Protein AF-A0A8X7BB83-F1 (afdb_monomer)

Mean predicted aligned error: 16.06 Å

Secondary structure (DSSP, 8-state):
------------HHHHHH-TT-GGGGGSS---EEEEEPS------------PPPHHHHHHHHHHHHH---HHHHHHHHTS-HHHHHHIIIIIS-EEEEEPPP-S----HHHHHHHHHHHHHHHHHHHHHTHHHHHH----------------S-S---

Sequence (158 aa):
MYEGESNERDPTPAQEWFGPSSAMLACSTETSLTYESNAKVRSKTRPRSSRNPSPDTIVQVDELIRQERRTIELAERMNISHDSVHSIIQDHLGYRLLCAEWILKLLNGHQKTESFGAALNHLIPYHNEGDDFLLEIVTGDESWCHHYEPETRRQNLQ

Nearest PDB structures (foldseek):
  1mdm-assembly1_A  TM=4.004E-01  e=3.042E-01  Homo sapiens
  2r0q-assembly1_F  TM=6.396E-01  e=3.926E+00  Staphylococcus aureus
  5ydw-assembly1_A-2  TM=4.221E-01  e=4.185E+00  Salmonella enterica subsp. enterica serovar Typhimurium

Foldseek 3Di:
DDDDDDPPPDDDVVPVPADPPDPCVVVPPPQAKFWDQDPDDDDDDDDDPDDDDDPVVLVVLVVVCVVPRGLVVVCVVSVHDSVVSVCSVCVVRNIDIDGDDDDPDDDDPVRVVVVVVVVCVLVVCCVVPPCVSVVPDDDDDDDDDDDDDDDDPPPPDD

InterPro domains:
  IPR052709 Transposase-Methyltransferase Hybrid [PTHR46060] (46-157)

pLDDT: mean 73.25, std 22.14, range [30.08, 97.69]

Solvent-accessible surface area (backbone atoms only — not comparable to full-atom values): 10639 Å² total; per-residue (Å²): 132,89,84,78,84,80,80,78,71,75,78,58,72,68,63,77,76,55,55,97,84,40,83,62,72,81,62,73,83,69,85,51,47,34,66,50,85,53,80,92,73,84,72,89,75,79,88,71,95,61,82,79,77,54,70,68,55,53,54,51,49,56,55,45,47,74,76,45,50,44,58,68,64,49,15,66,75,68,73,48,57,56,67,58,51,50,46,44,40,41,76,72,67,46,35,44,86,36,77,61,77,88,71,95,68,90,72,52,75,66,56,48,50,52,52,49,52,56,49,48,69,52,50,54,53,35,74,75,53,40,69,64,52,58,74,72,63,84,86,87,84,87,80,90,76,85,84,84,78,79,83,76,94,76,83,88,84,128

Organism: Trichonephila clavipes (NCBI:txid2585209)

Radius of gyration: 24.92 Å; Cα contacts (8 Å, |Δi|>4): 82; chains: 1; bounding box: 48×67×71 Å

Structure (mmCIF, N/CA/C/O backbone):
data_AF-A0A8X7BB83-F1
#
_entry.id   AF-A0A8X7BB83-F1
#
loop_
_atom_site.group_PDB
_atom_site.id
_atom_site.type_symbol
_atom_site.label_atom_id
_atom_site.label_alt_id
_atom_site.label_comp_id
_atom_site.label_asym_id
_atom_site.label_entity_id
_atom_site.label_seq_id
_atom_site.pdbx_PDB_ins_code
_atom_site.Cartn_x
_atom_site.Cartn_y
_atom_site.Cartn_z
_atom_site.occupancy
_atom_site.B_iso_or_equiv
_atom_site.auth_seq_id
_atom_site.auth_comp_id
_atom_site.auth_asym_id
_atom_site.auth_atom_id
_atom_site.pdbx_PDB_model_num
ATOM 1 N N . MET A 1 1 ? -15.099 -24.065 42.533 1.00 32.06 1 MET A N 1
ATOM 2 C CA . MET A 1 1 ? -14.224 -25.050 41.875 1.00 32.06 1 MET A CA 1
ATOM 3 C C . MET A 1 1 ? -14.528 -24.947 40.398 1.00 32.06 1 MET A C 1
ATOM 5 O O . MET A 1 1 ? -15.605 -25.351 39.983 1.00 32.06 1 MET A O 1
ATOM 9 N N . TYR A 1 2 ? -13.670 -24.225 39.681 1.00 31.42 2 TYR A N 1
ATOM 10 C CA . TYR A 1 2 ? -13.627 -24.238 38.220 1.00 31.42 2 TYR A CA 1
ATOM 11 C C . TYR A 1 2 ? -13.358 -25.671 37.759 1.00 31.42 2 TYR A C 1
ATOM 13 O O . TYR A 1 2 ? -12.626 -26.356 38.462 1.00 31.42 2 TYR A O 1
ATOM 21 N N . GLU A 1 3 ? -13.929 -26.084 36.628 1.00 30.08 3 GLU A N 1
ATOM 22 C CA . GLU A 1 3 ? -13.173 -26.456 35.423 1.00 30.08 3 GLU A CA 1
ATOM 23 C C . GLU A 1 3 ? -14.100 -26.225 34.223 1.00 30.08 3 GLU A C 1
ATOM 25 O O . GLU A 1 3 ? -15.142 -26.862 34.083 1.00 30.08 3 GLU A O 1
ATOM 30 N N . GLY A 1 4 ? -13.778 -25.192 33.444 1.00 32.66 4 GLY A N 1
ATOM 31 C CA . GLY A 1 4 ? -14.401 -24.904 32.161 1.00 32.66 4 GLY A CA 1
ATOM 32 C C . GLY A 1 4 ? -13.512 -25.497 31.083 1.00 32.66 4 GLY A C 1
ATOM 33 O O . GLY A 1 4 ? -12.314 -25.223 31.060 1.00 32.66 4 GLY A O 1
ATOM 34 N N . GLU A 1 5 ? -14.119 -26.324 30.245 1.00 33.91 5 GLU A N 1
ATOM 35 C CA . GLU A 1 5 ? -13.508 -27.023 29.124 1.00 33.91 5 GLU A CA 1
ATOM 36 C C . GLU A 1 5 ? -12.694 -26.050 28.262 1.00 33.91 5 GLU A C 1
ATOM 38 O O . GLU A 1 5 ? -13.195 -25.053 27.732 1.00 33.91 5 GLU A O 1
ATOM 43 N N . SER A 1 6 ? -11.400 -26.337 28.153 1.00 33.19 6 SER A N 1
ATOM 44 C CA . SER A 1 6 ? -10.503 -25.714 27.196 1.00 33.19 6 SER A CA 1
ATOM 45 C C . SER A 1 6 ? -10.995 -26.049 25.794 1.00 33.19 6 SER A C 1
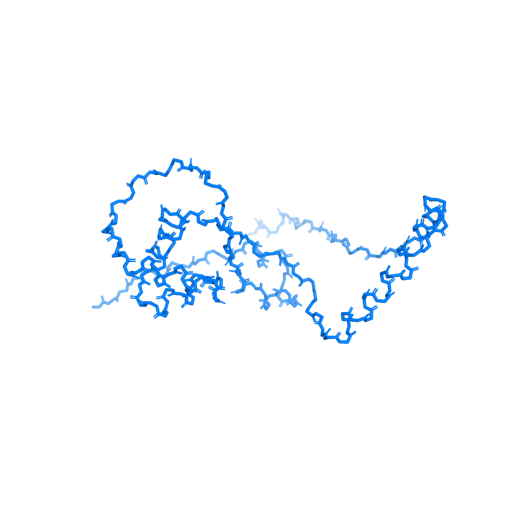ATOM 47 O O . SER A 1 6 ? -10.830 -27.171 25.323 1.00 33.19 6 SER A O 1
ATOM 49 N N . ASN A 1 7 ? -11.608 -25.068 25.135 1.00 35.16 7 ASN A N 1
ATOM 50 C CA . ASN A 1 7 ? -11.875 -25.110 23.705 1.00 35.16 7 ASN A CA 1
ATOM 51 C C . ASN A 1 7 ? -10.521 -25.084 22.978 1.00 35.16 7 ASN A C 1
ATOM 53 O O . ASN A 1 7 ? -9.948 -24.016 22.730 1.00 35.16 7 ASN A O 1
ATOM 57 N N . GLU A 1 8 ? -9.975 -26.274 22.743 1.00 35.16 8 GLU A N 1
ATOM 58 C CA . GLU A 1 8 ? -8.804 -26.523 21.916 1.00 35.16 8 GLU A CA 1
ATOM 59 C C . GLU A 1 8 ? -9.162 -26.055 20.503 1.00 35.16 8 GLU A C 1
ATOM 61 O O . GLU A 1 8 ? -9.940 -26.674 19.784 1.00 35.16 8 GLU A O 1
ATOM 66 N N . ARG A 1 9 ? -8.716 -24.840 20.167 1.00 46.38 9 ARG A N 1
ATOM 67 C CA . ARG A 1 9 ? -8.912 -24.260 18.843 1.00 46.38 9 ARG A CA 1
ATOM 68 C C . ARG A 1 9 ? -8.146 -25.129 17.857 1.00 46.38 9 ARG A C 1
ATOM 70 O O . ARG A 1 9 ? -6.918 -25.155 17.929 1.00 46.38 9 ARG A O 1
ATOM 77 N N . ASP A 1 10 ? -8.875 -25.781 16.955 1.00 41.59 10 ASP A N 1
ATOM 78 C CA . ASP A 1 10 ? -8.304 -26.429 15.778 1.00 41.59 10 ASP A CA 1
ATOM 79 C C . ASP A 1 10 ? -7.271 -25.486 15.132 1.00 41.59 10 ASP A C 1
ATOM 81 O O . ASP A 1 10 ? -7.559 -24.290 14.954 1.00 41.59 10 ASP A O 1
ATOM 85 N N . PRO A 1 11 ? -6.058 -25.974 14.818 1.00 41.00 11 PRO A N 1
ATOM 86 C CA . PRO A 1 11 ? -5.041 -25.154 14.184 1.00 41.00 11 PRO A CA 1
ATOM 87 C C . PRO A 1 11 ? -5.586 -24.596 12.868 1.00 41.00 11 PRO A C 1
ATOM 89 O O . PRO A 1 11 ? -6.245 -25.287 12.089 1.00 41.00 11 PRO A O 1
ATOM 92 N N . THR A 1 12 ? -5.345 -23.307 12.625 1.00 49.81 12 THR A N 1
ATOM 93 C CA . THR A 1 12 ? -5.764 -22.671 11.377 1.00 49.81 12 THR A CA 1
ATOM 94 C C . THR A 1 12 ? -5.091 -23.380 10.197 1.00 49.81 12 THR A C 1
ATOM 96 O O . THR A 1 12 ? -3.912 -23.728 10.298 1.00 49.81 12 THR A O 1
ATOM 99 N N . PRO A 1 13 ? -5.775 -23.536 9.044 1.00 45.56 13 PRO A N 1
ATOM 100 C CA . PRO A 1 13 ? -5.231 -24.238 7.878 1.00 45.56 13 PRO A CA 1
ATOM 101 C C . PRO A 1 13 ? -3.851 -23.729 7.443 1.00 45.56 13 PRO A C 1
ATOM 103 O O . PRO A 1 13 ? -3.063 -24.468 6.885 1.00 45.56 13 PRO A O 1
ATOM 106 N N . ALA A 1 14 ? -3.490 -22.483 7.752 1.00 40.69 14 ALA A N 1
ATOM 107 C CA . ALA A 1 14 ? -2.160 -21.952 7.470 1.00 40.69 14 ALA A CA 1
ATOM 108 C C . ALA A 1 14 ? -1.011 -22.762 8.115 1.00 40.69 14 ALA A C 1
ATOM 110 O O . ALA A 1 14 ? 0.064 -22.857 7.531 1.00 40.69 14 ALA A O 1
ATOM 111 N N . GLN A 1 15 ? -1.207 -23.379 9.284 1.00 43.59 15 GLN A N 1
ATOM 112 C CA . GLN A 1 15 ? -0.144 -24.158 9.935 1.00 43.59 15 GLN A CA 1
ATOM 113 C C . GLN A 1 15 ? 0.145 -25.484 9.217 1.00 43.59 15 GLN A C 1
ATOM 115 O O . GLN A 1 15 ? 1.298 -25.911 9.180 1.00 43.59 15 GLN A O 1
ATOM 120 N N . GLU A 1 16 ? -0.868 -26.097 8.598 1.00 46.41 16 GLU A N 1
ATOM 121 C CA . GLU A 1 16 ? -0.715 -27.333 7.818 1.00 46.41 16 GLU A CA 1
ATOM 122 C C . GLU A 1 16 ? 0.019 -27.111 6.489 1.00 46.41 16 GLU A C 1
ATOM 124 O O . GLU A 1 16 ? 0.743 -27.991 6.034 1.00 46.41 16 GLU A O 1
ATOM 129 N N . TRP A 1 17 ? -0.132 -25.940 5.865 1.00 47.97 17 TRP A N 1
ATOM 130 C CA . TRP A 1 17 ? 0.351 -25.718 4.496 1.00 47.97 17 TRP A CA 1
ATOM 131 C C . TRP A 1 17 ? 1.797 -25.211 4.424 1.00 47.97 17 TRP A C 1
ATOM 133 O O . TRP A 1 17 ? 2.425 -25.331 3.375 1.00 47.97 17 TRP A O 1
ATOM 143 N N . PHE A 1 18 ? 2.339 -24.643 5.509 1.00 48.88 18 PHE A N 1
ATOM 144 C CA . PHE A 1 18 ? 3.615 -23.910 5.456 1.00 48.88 18 PHE A CA 1
ATOM 145 C C . PHE A 1 18 ? 4.758 -24.501 6.298 1.00 48.88 18 PHE A C 1
ATOM 147 O O . PHE A 1 18 ? 5.906 -24.091 6.113 1.00 48.88 18 PHE A O 1
ATOM 154 N N . GLY A 1 19 ? 4.486 -25.483 7.166 1.00 43.03 19 GLY A N 1
ATOM 155 C CA . GLY A 1 19 ? 5.496 -26.161 7.988 1.00 43.03 19 GLY A CA 1
ATOM 156 C C . GLY A 1 19 ? 6.173 -25.267 9.053 1.00 43.03 19 GLY A C 1
ATOM 157 O O . GLY A 1 19 ? 6.119 -24.038 8.993 1.00 43.03 19 GLY A O 1
ATOM 158 N N . PRO A 1 20 ? 6.849 -25.859 10.058 1.00 45.53 20 PRO A N 1
ATOM 159 C CA . PRO A 1 20 ? 7.350 -25.134 11.235 1.00 45.53 20 PRO A CA 1
ATOM 160 C C . PRO A 1 20 ? 8.582 -24.239 10.990 1.00 45.53 20 PRO A C 1
ATOM 162 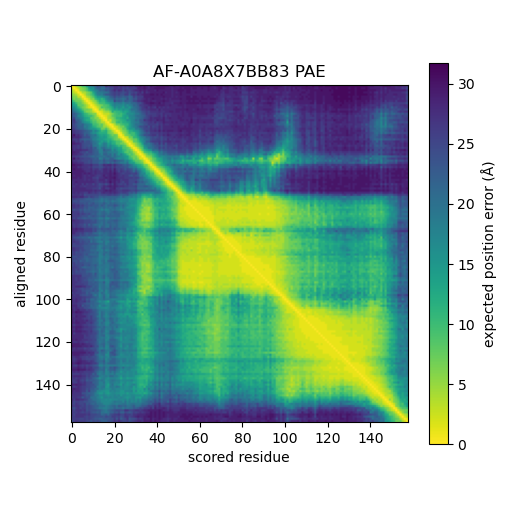O O . PRO A 1 20 ? 8.992 -23.518 11.894 1.00 45.53 20 PRO A O 1
ATOM 165 N N . SER A 1 21 ? 9.182 -24.266 9.794 1.00 45.47 21 SER A N 1
ATOM 166 C CA . SER A 1 21 ? 10.447 -23.572 9.484 1.00 45.47 21 SER A CA 1
ATOM 167 C C . SER A 1 21 ? 10.313 -22.441 8.453 1.00 45.47 21 SER A C 1
ATOM 169 O O . SER A 1 21 ? 11.321 -21.954 7.937 1.00 45.47 21 SER A O 1
ATOM 171 N N . SER A 1 22 ? 9.092 -22.014 8.125 1.00 42.94 22 SER A N 1
ATOM 172 C CA . SER A 1 22 ? 8.887 -20.861 7.248 1.00 42.94 22 SER A CA 1
ATOM 173 C C . SER A 1 22 ? 8.933 -19.565 8.059 1.00 42.94 22 SER A C 1
ATOM 175 O O . SER A 1 22 ? 8.199 -19.411 9.036 1.00 42.94 22 SER A O 1
ATOM 177 N N . ALA A 1 23 ? 9.736 -18.589 7.622 1.00 43.75 23 ALA A N 1
ATOM 178 C CA . ALA A 1 23 ? 9.74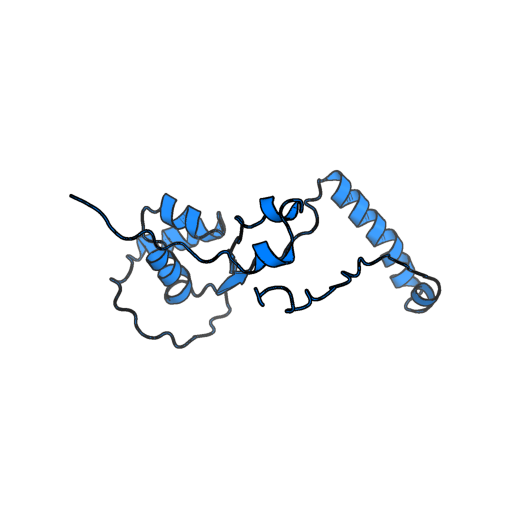5 -17.225 8.167 1.00 43.75 23 ALA A CA 1
ATOM 179 C C . ALA A 1 23 ? 8.352 -16.543 8.136 1.00 43.75 23 ALA A C 1
ATOM 181 O O . ALA A 1 23 ? 8.159 -15.506 8.766 1.00 43.75 23 ALA A O 1
ATOM 182 N N . MET A 1 24 ? 7.366 -17.146 7.457 1.00 41.94 24 MET A N 1
ATOM 183 C CA . MET A 1 24 ? 5.964 -16.725 7.447 1.00 41.94 24 MET A CA 1
ATOM 184 C C . MET A 1 24 ? 5.209 -16.963 8.766 1.00 41.94 24 MET A C 1
ATOM 186 O O . MET A 1 24 ? 4.211 -16.285 9.003 1.00 41.94 24 MET A O 1
ATOM 190 N N . LEU A 1 25 ? 5.676 -17.845 9.663 1.00 38.97 25 LEU A N 1
ATOM 191 C CA . LEU A 1 25 ? 5.028 -18.046 10.974 1.00 38.97 25 LEU A CA 1
ATOM 192 C C . LEU A 1 25 ? 5.148 -16.826 11.901 1.00 38.97 25 LEU A C 1
ATOM 194 O O . LEU A 1 25 ? 4.305 -16.637 12.772 1.00 38.97 25 LEU A O 1
ATOM 198 N N . ALA A 1 26 ? 6.140 -15.954 11.694 1.00 32.66 26 ALA A N 1
ATOM 199 C CA . ALA A 1 26 ? 6.253 -14.705 12.449 1.00 32.66 26 ALA A CA 1
ATOM 200 C C . ALA A 1 26 ? 5.215 -13.645 12.023 1.00 32.66 26 ALA A C 1
ATOM 202 O O . ALA A 1 26 ? 5.087 -12.616 12.679 1.00 32.66 26 ALA A O 1
ATOM 203 N N . CYS A 1 27 ? 4.472 -13.885 10.937 1.00 38.88 27 CYS A N 1
ATOM 204 C CA . CYS A 1 27 ? 3.585 -12.907 10.311 1.00 38.88 27 CYS A CA 1
ATOM 205 C C . CYS A 1 27 ? 2.112 -13.356 10.298 1.00 38.88 27 CYS A C 1
ATOM 207 O O . CYS A 1 27 ? 1.330 -12.920 9.462 1.00 38.88 27 CYS A O 1
ATOM 209 N N . SER A 1 28 ? 1.694 -14.240 11.208 1.00 37.22 28 SER A N 1
ATOM 210 C CA . SER A 1 28 ? 0.276 -14.613 11.351 1.00 37.22 28 SER A CA 1
ATOM 211 C C . SER A 1 28 ? -0.493 -13.741 12.352 1.00 37.22 28 SER A C 1
ATOM 213 O O . SER A 1 28 ? -1.708 -13.878 12.466 1.00 37.22 28 SER A O 1
ATOM 215 N N . THR A 1 29 ? 0.180 -12.856 13.096 1.00 34.59 29 THR A N 1
ATOM 216 C CA . THR A 1 29 ? -0.443 -12.037 14.155 1.00 34.59 29 THR A CA 1
ATOM 217 C C . THR A 1 29 ? -0.766 -10.600 13.747 1.00 34.59 29 THR A C 1
ATOM 219 O O . THR A 1 29 ? -1.391 -9.890 14.527 1.00 34.59 29 THR A O 1
ATOM 222 N N . GLU A 1 30 ? -0.402 -10.159 12.541 1.00 35.47 30 GLU A N 1
ATOM 223 C CA . GLU A 1 30 ? -0.690 -8.799 12.063 1.00 35.47 30 GLU A CA 1
ATOM 224 C C . GLU A 1 30 ? -1.661 -8.797 10.876 1.00 35.47 30 GLU A C 1
ATOM 226 O O . GLU A 1 30 ? -1.389 -8.254 9.808 1.00 35.47 30 GLU A O 1
ATOM 231 N N . THR A 1 31 ? -2.862 -9.348 11.061 1.00 40.47 31 THR A N 1
ATOM 232 C CA . THR A 1 31 ? -4.012 -8.939 10.238 1.00 40.47 31 THR A CA 1
ATOM 233 C C . THR A 1 31 ? -4.380 -7.499 10.592 1.00 40.47 31 THR A C 1
ATOM 235 O O . THR A 1 31 ? -5.253 -7.238 11.418 1.00 40.47 31 THR A O 1
ATOM 238 N N . SER A 1 32 ? -3.676 -6.541 9.992 1.00 47.56 32 SER A N 1
ATOM 239 C CA . SER A 1 32 ? -3.998 -5.124 10.111 1.00 47.56 32 SER A CA 1
ATOM 240 C C . SER A 1 32 ? -5.184 -4.837 9.191 1.00 47.56 32 SER A C 1
ATOM 242 O O . SER A 1 32 ? -5.058 -4.827 7.971 1.00 47.56 32 SER A O 1
ATOM 244 N N . LEU A 1 33 ? -6.369 -4.647 9.761 1.00 51.53 33 LEU A N 1
ATOM 245 C CA . LEU A 1 33 ? -7.515 -4.148 9.011 1.00 51.53 33 LEU A CA 1
ATOM 246 C C . LEU A 1 33 ? -7.457 -2.618 9.037 1.00 51.53 33 LEU A C 1
ATOM 248 O O . LEU A 1 33 ? -7.253 -2.029 10.096 1.00 51.53 33 LEU A O 1
ATOM 252 N N . THR A 1 34 ? -7.591 -1.978 7.881 1.00 55.19 34 THR A N 1
ATOM 253 C CA . THR A 1 34 ? -7.571 -0.513 7.739 1.00 55.19 34 THR A CA 1
ATOM 254 C C . THR A 1 34 ? -8.940 -0.007 7.296 1.00 55.19 34 THR A C 1
ATOM 256 O O . THR A 1 34 ? -9.756 -0.787 6.816 1.00 55.19 34 THR A O 1
ATOM 259 N N . TYR A 1 35 ? -9.231 1.281 7.475 1.00 60.44 35 TYR A N 1
ATOM 260 C CA . TYR A 1 35 ? -10.517 1.870 7.092 1.00 60.44 35 TYR A CA 1
ATOM 261 C C . TYR A 1 35 ? -10.332 3.024 6.105 1.00 60.44 35 TYR A C 1
ATOM 263 O O . TYR A 1 35 ? -9.400 3.815 6.236 1.00 60.44 35 TYR A O 1
ATOM 271 N N . GLU A 1 36 ? -11.238 3.133 5.132 1.00 66.56 36 GLU A N 1
ATOM 272 C CA . GLU A 1 36 ? -11.292 4.248 4.177 1.00 66.56 36 GLU A CA 1
ATOM 273 C C . GLU A 1 36 ? -12.707 4.835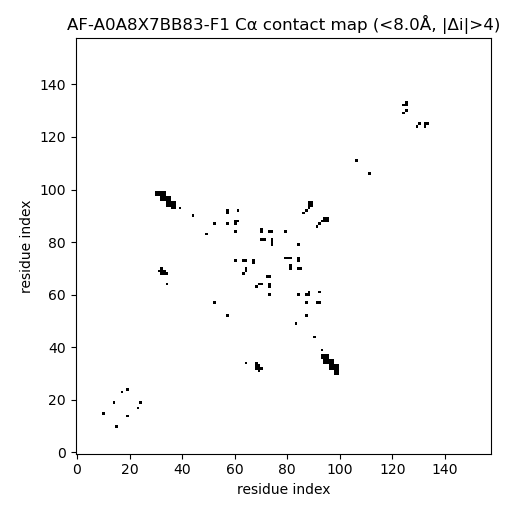 4.100 1.00 66.56 36 GLU A C 1
ATOM 275 O O . GLU A 1 36 ? -13.707 4.120 4.262 1.00 66.56 36 GLU A O 1
ATOM 280 N N . SER A 1 37 ? -12.793 6.158 3.921 1.00 60.09 37 SER A N 1
ATOM 281 C CA . SER A 1 37 ? -14.062 6.876 3.828 1.00 60.09 37 SER A CA 1
ATOM 282 C C . SER A 1 37 ? -14.792 6.490 2.542 1.00 60.09 37 SER A C 1
ATOM 284 O O . SER A 1 37 ? -14.280 6.715 1.447 1.00 60.09 37 SER A O 1
ATOM 286 N N . ASN A 1 38 ? -16.008 5.958 2.651 1.00 58.28 38 ASN A N 1
ATOM 287 C CA . ASN A 1 38 ? -16.845 5.712 1.479 1.00 58.28 38 ASN A CA 1
ATOM 288 C C . ASN A 1 38 ? -17.567 6.982 1.012 1.00 58.28 38 ASN A C 1
ATOM 290 O O . ASN A 1 38 ? -18.103 7.747 1.817 1.00 58.28 38 ASN A O 1
ATOM 294 N N . ALA A 1 39 ? -17.751 7.108 -0.306 1.00 52.75 39 ALA A N 1
ATOM 295 C CA . ALA A 1 39 ? -18.936 7.778 -0.832 1.00 52.75 39 ALA A CA 1
ATOM 296 C C . ALA A 1 39 ? -20.160 6.984 -0.352 1.00 52.75 39 ALA A C 1
ATOM 298 O O . ALA A 1 39 ? -20.206 5.775 -0.531 1.00 52.75 39 ALA A O 1
ATOM 299 N N . LYS A 1 40 ? -21.108 7.652 0.307 1.00 47.06 40 LYS A N 1
ATOM 300 C CA . LYS A 1 40 ? -22.232 7.104 1.091 1.00 47.06 40 LYS A CA 1
ATOM 301 C C . LYS A 1 40 ? -23.007 5.956 0.404 1.00 47.06 40 LYS A C 1
ATOM 303 O O . LYS A 1 40 ? -24.111 6.158 -0.093 1.00 47.06 40 LYS A O 1
ATOM 308 N N . VAL A 1 41 ? -22.473 4.733 0.410 1.00 47.09 41 VAL A N 1
ATOM 309 C CA . VAL A 1 41 ? -23.185 3.521 -0.015 1.00 47.09 41 VAL A CA 1
ATOM 310 C C . VAL A 1 41 ? -23.855 2.943 1.219 1.00 47.09 41 VAL A C 1
ATOM 312 O O . VAL A 1 41 ? -23.220 2.384 2.107 1.00 47.09 41 VAL A O 1
ATOM 315 N N . ARG A 1 42 ? -25.171 3.122 1.286 1.00 42.66 42 ARG A N 1
ATOM 316 C CA . ARG A 1 42 ? -26.010 2.626 2.374 1.00 42.66 42 ARG A CA 1
ATOM 317 C C . ARG A 1 42 ? -26.147 1.106 2.251 1.00 42.66 42 ARG A C 1
ATOM 319 O O . ARG A 1 42 ? -27.033 0.624 1.546 1.00 42.66 42 ARG A O 1
ATOM 326 N N . SER A 1 43 ? -25.286 0.346 2.922 1.00 47.25 43 SER A N 1
ATOM 327 C CA . SER A 1 43 ? -25.534 -1.079 3.143 1.00 47.25 43 SER A CA 1
ATOM 328 C C . SER A 1 43 ? -26.692 -1.225 4.141 1.00 47.25 43 SER A C 1
ATOM 330 O O . SER A 1 43 ? -26.801 -0.496 5.125 1.00 47.25 43 SER A O 1
ATOM 332 N N . LYS A 1 44 ? -27.644 -2.113 3.842 1.00 46.78 44 LYS A N 1
ATOM 333 C CA . LYS A 1 44 ? -28.770 -2.409 4.740 1.00 46.78 44 LYS A CA 1
ATOM 334 C C . LYS A 1 44 ? -28.270 -3.332 5.858 1.00 46.78 44 LYS A C 1
ATOM 336 O O . LYS A 1 44 ? -28.321 -4.548 5.694 1.00 46.78 44 LYS A O 1
ATOM 341 N N . THR A 1 45 ? -27.787 -2.786 6.971 1.00 48.47 45 THR A N 1
ATOM 342 C CA . THR A 1 45 ? -27.464 -3.577 8.169 1.00 48.47 45 THR A CA 1
ATOM 343 C C . THR A 1 45 ? -28.711 -3.863 9.015 1.00 48.47 45 THR A C 1
ATOM 345 O O . THR A 1 45 ? -29.639 -3.060 9.123 1.00 48.47 45 THR A O 1
ATOM 348 N N . ARG A 1 46 ? -28.753 -5.077 9.581 1.00 48.16 46 ARG A N 1
ATOM 349 C CA . ARG A 1 46 ? -29.780 -5.566 10.515 1.00 48.16 46 ARG A CA 1
ATOM 350 C C . ARG A 1 46 ? -29.609 -4.833 11.855 1.00 48.16 46 ARG A C 1
ATOM 352 O O . ARG A 1 46 ? -28.477 -4.774 12.330 1.00 48.16 46 ARG A O 1
ATOM 359 N N . PRO A 1 47 ? -30.677 -4.319 12.494 1.00 45.50 47 PRO A N 1
ATOM 360 C CA . PRO A 1 47 ? -30.530 -3.506 13.694 1.00 45.50 47 PRO A CA 1
ATOM 361 C C . PRO A 1 47 ? -30.052 -4.387 14.850 1.00 45.50 47 PRO A C 1
ATOM 363 O O . PRO A 1 47 ? -30.801 -5.215 15.371 1.00 45.50 47 PRO A O 1
ATOM 366 N N . ARG A 1 48 ? -28.781 -4.240 15.230 1.00 54.38 48 ARG A N 1
ATOM 367 C CA . ARG A 1 48 ? -28.265 -4.769 16.490 1.00 54.38 48 ARG A CA 1
ATOM 368 C C . ARG A 1 48 ? -28.599 -3.752 17.571 1.00 54.38 48 ARG A C 1
ATOM 370 O O . ARG A 1 48 ? -28.228 -2.589 17.481 1.00 54.38 48 ARG A O 1
ATOM 377 N N . SER A 1 49 ? -29.353 -4.196 18.571 1.00 52.03 49 SER A N 1
ATOM 378 C CA . SER A 1 49 ? -29.701 -3.404 19.748 1.00 52.03 49 SER A CA 1
ATOM 379 C C . SER A 1 49 ? -28.456 -3.193 20.614 1.00 52.03 49 SER A C 1
ATOM 381 O O . SER A 1 49 ? -28.284 -3.867 21.627 1.00 52.03 49 SER A O 1
ATOM 383 N N . SER A 1 50 ? -27.577 -2.274 20.224 1.00 55.62 50 SER A N 1
ATOM 384 C CA . SER A 1 50 ? -26.587 -1.685 21.123 1.00 55.62 50 SER A CA 1
ATOM 385 C C . SER A 1 50 ? -27.008 -0.260 21.444 1.00 55.62 50 SER A C 1
ATOM 387 O O . SER A 1 50 ? -27.486 0.473 20.583 1.00 55.62 50 SER A O 1
ATOM 389 N N . ARG A 1 51 ? -26.851 0.128 22.710 1.00 66.94 51 ARG A N 1
ATOM 390 C CA . ARG A 1 51 ? -26.990 1.506 23.189 1.00 66.94 51 ARG A CA 1
ATOM 391 C C . ARG A 1 51 ? -26.316 2.459 22.188 1.00 66.94 51 ARG A C 1
ATOM 393 O O . ARG A 1 51 ? -25.140 2.268 21.890 1.00 66.94 51 ARG A O 1
ATOM 400 N N . ASN A 1 52 ? -27.061 3.435 21.660 1.00 77.12 52 ASN A N 1
ATOM 401 C CA . ASN A 1 52 ? -26.513 4.396 20.702 1.00 77.12 52 ASN A CA 1
ATOM 402 C C . ASN A 1 52 ? -25.290 5.098 21.326 1.00 77.12 52 ASN A C 1
ATOM 404 O O . ASN A 1 52 ? -25.397 5.572 22.463 1.00 77.12 52 ASN A O 1
ATOM 408 N N . PRO A 1 53 ? -24.146 5.155 20.625 1.00 83.25 53 PRO A N 1
ATOM 409 C CA . PRO A 1 53 ? -22.959 5.852 21.106 1.00 83.25 53 PRO A CA 1
ATOM 410 C C . PRO A 1 53 ? -23.250 7.352 21.268 1.00 83.25 53 PRO A C 1
ATOM 412 O O . PRO A 1 53 ? -24.030 7.929 20.507 1.00 83.25 53 PRO A O 1
ATOM 415 N N . SER A 1 54 ? -22.632 7.985 22.272 1.00 88.19 54 SER A N 1
ATOM 416 C CA . SER A 1 54 ? -22.722 9.441 22.449 1.00 88.19 54 SER A CA 1
ATOM 417 C C . SER A 1 54 ? -22.128 10.155 21.226 1.00 88.19 54 SER A C 1
ATOM 419 O O . SER A 1 54 ? -21.122 9.668 20.698 1.00 88.19 54 SER A O 1
ATOM 421 N N . PRO A 1 55 ? -22.671 11.310 20.791 1.00 89.75 55 PRO A N 1
ATOM 422 C CA . PRO A 1 55 ? -22.067 12.118 19.731 1.00 89.75 55 PRO A CA 1
ATOM 423 C C . PRO A 1 55 ? -20.576 12.397 19.965 1.00 89.75 55 PRO A C 1
ATOM 425 O O . PRO A 1 55 ? -19.785 12.289 19.032 1.00 89.75 55 PRO A O 1
ATOM 428 N N . ASP A 1 56 ? -20.177 12.650 21.214 1.00 92.00 56 ASP A N 1
ATOM 429 C CA . ASP A 1 56 ? -18.776 12.905 21.576 1.00 92.00 56 ASP A CA 1
ATOM 430 C C . ASP A 1 56 ? -17.883 11.685 21.315 1.00 92.00 56 ASP A C 1
ATOM 432 O O . ASP A 1 56 ? -16.765 11.813 20.819 1.00 92.00 56 ASP A O 1
ATOM 436 N N . THR A 1 57 ? -18.394 10.482 21.595 1.00 90.69 57 THR A N 1
ATOM 437 C CA . THR A 1 57 ? -17.687 9.222 21.335 1.00 90.69 57 THR A CA 1
ATOM 438 C C . THR A 1 57 ? -17.510 8.991 19.838 1.00 90.69 57 THR A C 1
ATOM 440 O O . THR A 1 57 ? -16.452 8.533 19.419 1.00 90.69 57 THR A O 1
ATOM 443 N N . ILE A 1 58 ? -18.516 9.332 19.024 1.00 91.12 58 ILE A N 1
ATOM 444 C CA . ILE A 1 58 ? -18.436 9.217 17.560 1.00 91.12 58 ILE A CA 1
ATOM 445 C C . ILE A 1 58 ? -17.337 10.138 17.017 1.00 91.12 58 ILE A C 1
ATOM 447 O O . ILE A 1 58 ? -16.521 9.697 16.212 1.00 91.12 58 ILE A O 1
ATOM 451 N N . VAL A 1 59 ? -17.283 11.390 17.485 1.00 93.12 59 VAL A N 1
ATOM 452 C CA . VAL A 1 59 ? -16.253 12.359 17.074 1.00 93.12 59 VAL A CA 1
ATOM 453 C C . VAL A 1 59 ? -14.859 11.907 17.510 1.00 93.12 59 VAL A C 1
ATOM 455 O O . VAL A 1 59 ? -13.927 11.960 16.714 1.00 93.12 59 VAL A O 1
ATOM 458 N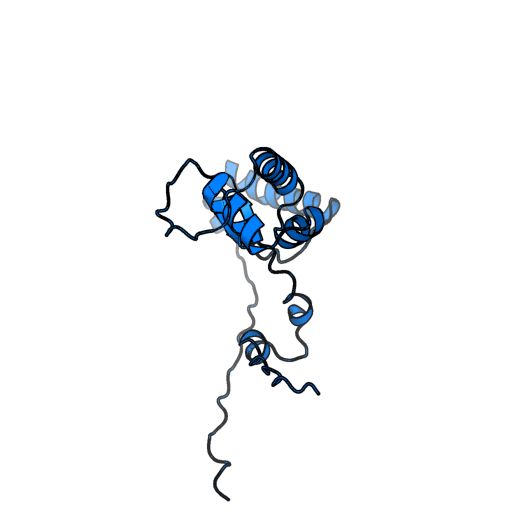 N . GLN A 1 60 ? -14.706 11.410 18.742 1.00 92.06 60 GLN A N 1
ATOM 459 C CA . GLN A 1 60 ? -13.424 10.871 19.208 1.00 92.06 60 GLN A CA 1
ATOM 460 C C . GLN A 1 60 ? -12.957 9.672 18.379 1.00 92.06 60 GLN A C 1
ATOM 462 O O . GLN A 1 60 ? -11.778 9.589 18.041 1.00 92.06 60 GLN A O 1
ATOM 467 N N . VAL A 1 61 ? -13.867 8.756 18.041 1.00 90.50 61 VAL A N 1
ATOM 468 C CA . VAL A 1 61 ? -13.550 7.609 17.184 1.00 90.50 61 VAL A CA 1
ATOM 469 C C . VAL A 1 61 ? -13.145 8.063 15.778 1.00 90.50 61 VAL A C 1
ATOM 471 O O . VAL A 1 61 ? -12.187 7.512 15.243 1.00 90.50 61 VAL A O 1
ATOM 474 N N . ASP A 1 62 ? -13.805 9.074 15.196 1.00 90.75 62 ASP A N 1
ATOM 475 C CA . ASP A 1 62 ? -13.421 9.615 13.880 1.00 90.75 62 ASP A CA 1
ATOM 476 C C . ASP A 1 62 ? -12.027 10.256 13.890 1.00 90.75 62 ASP A C 1
ATOM 478 O O . ASP A 1 62 ? -11.257 10.089 12.947 1.00 90.75 62 ASP A O 1
ATOM 482 N N . GLU A 1 63 ? -11.671 10.965 14.959 1.00 90.94 63 GLU A N 1
ATOM 483 C CA . GLU A 1 63 ? -10.342 11.566 15.072 1.00 90.94 63 GLU A CA 1
ATOM 484 C C . GLU A 1 63 ? -9.261 10.492 15.236 1.00 90.94 63 GLU A C 1
ATOM 486 O O . GLU A 1 63 ? -8.232 10.515 14.560 1.00 90.94 63 GLU A O 1
ATOM 491 N N . LEU A 1 64 ? -9.509 9.503 16.097 1.00 89.62 64 LEU A N 1
ATOM 492 C CA . LEU A 1 64 ? -8.534 8.451 16.358 1.00 89.62 64 LEU A CA 1
ATOM 493 C C . LEU A 1 64 ? -8.351 7.511 15.165 1.00 89.62 64 LEU A C 1
ATOM 495 O O . LEU A 1 64 ? -7.214 7.148 14.893 1.00 89.62 64 LEU A O 1
ATOM 499 N N . ILE A 1 65 ? -9.404 7.162 14.415 1.00 87.69 65 ILE A N 1
ATOM 500 C CA . ILE A 1 65 ? -9.274 6.260 13.254 1.00 87.69 65 ILE A CA 1
ATOM 501 C C . ILE A 1 65 ? -8.456 6.883 12.108 1.00 87.69 65 ILE A C 1
ATOM 503 O O . ILE A 1 65 ? -7.852 6.173 11.301 1.00 87.69 65 ILE A O 1
ATOM 507 N N . ARG A 1 66 ? -8.413 8.221 12.031 1.00 85.19 66 ARG A N 1
ATOM 508 C CA . ARG A 1 66 ? -7.577 8.956 11.067 1.00 85.19 66 ARG A CA 1
ATOM 509 C C . ARG A 1 66 ? -6.100 8.937 11.443 1.00 85.19 66 ARG A C 1
ATOM 511 O O . ARG A 1 66 ? -5.259 8.980 10.547 1.00 85.19 66 ARG A O 1
ATOM 518 N N . GLN A 1 67 ? -5.802 8.894 12.740 1.00 84.75 67 GLN A N 1
ATOM 519 C CA . GLN A 1 67 ? -4.440 8.828 13.268 1.00 84.75 67 GLN A CA 1
ATOM 520 C C . GLN A 1 67 ? -3.923 7.385 13.278 1.00 84.75 67 GLN A C 1
ATOM 522 O O . GLN A 1 67 ? -2.838 7.121 12.770 1.00 84.75 67 GLN A O 1
ATOM 527 N N . GLU A 1 68 ? -4.727 6.466 13.809 1.00 77.44 68 GLU A N 1
ATOM 528 C CA . GLU A 1 68 ? -4.421 5.050 13.974 1.00 77.44 68 GLU A CA 1
ATOM 529 C C . GLU A 1 68 ? -5.516 4.214 13.312 1.00 77.44 68 GLU A C 1
ATOM 531 O O . GLU A 1 68 ? -6.669 4.200 13.742 1.00 77.44 68 GLU A O 1
ATOM 536 N N . ARG A 1 69 ? -5.172 3.506 12.234 1.00 73.12 69 ARG A N 1
ATOM 537 C CA . ARG A 1 69 ? -6.179 2.825 11.400 1.00 73.12 69 ARG A CA 1
ATOM 538 C C . ARG A 1 69 ? -6.660 1.498 11.995 1.00 73.12 69 ARG A C 1
ATOM 540 O O . ARG A 1 69 ? -7.584 0.898 11.444 1.00 73.12 69 ARG A O 1
ATOM 547 N N . ARG A 1 70 ? -6.041 1.030 13.086 1.00 78.69 70 ARG A N 1
ATOM 548 C CA . ARG A 1 70 ? -6.291 -0.275 13.713 1.00 78.69 70 ARG A CA 1
ATOM 549 C C . ARG A 1 70 ? -7.373 -0.191 14.798 1.00 78.69 70 ARG A C 1
ATOM 551 O O . ARG A 1 70 ? -7.255 0.543 15.774 1.00 78.69 70 ARG A O 1
ATOM 558 N N . THR A 1 71 ? -8.422 -1.012 14.683 1.00 78.88 71 THR A N 1
ATOM 559 C CA . THR A 1 71 ? -9.553 -1.010 15.637 1.00 78.88 71 THR A CA 1
ATOM 560 C C . THR A 1 71 ? -9.252 -1.579 17.013 1.00 78.88 71 THR A C 1
ATOM 562 O O . THR A 1 71 ? -9.930 -1.213 17.970 1.00 78.88 71 THR A O 1
ATOM 565 N N . ILE A 1 72 ? -8.264 -2.467 17.124 1.00 81.75 72 ILE A N 1
ATOM 566 C CA . ILE A 1 72 ? -7.857 -3.055 18.408 1.00 81.75 72 ILE A CA 1
ATOM 567 C C . ILE A 1 72 ? -7.284 -1.960 19.311 1.00 81.75 72 ILE A C 1
ATOM 569 O O . ILE A 1 72 ? -7.785 -1.737 20.409 1.00 81.75 72 ILE A O 1
ATOM 573 N N . GLU A 1 73 ? -6.316 -1.207 18.792 1.00 84.81 73 GLU A N 1
ATOM 574 C CA . GLU A 1 73 ? -5.652 -0.114 19.509 1.00 84.81 73 GLU A CA 1
ATOM 575 C C . GLU A 1 73 ? -6.646 0.999 19.879 1.00 84.81 73 GLU A C 1
ATOM 577 O O . GLU A 1 73 ? -6.598 1.576 20.967 1.00 84.81 73 GLU A O 1
ATOM 582 N N . LEU A 1 74 ? -7.622 1.252 19.004 1.00 86.88 74 LEU A N 1
ATOM 583 C CA . LEU A 1 74 ? -8.705 2.192 19.265 1.00 86.88 74 LEU A CA 1
ATOM 584 C C . LEU A 1 74 ? -9.619 1.747 20.420 1.00 86.88 74 LEU A C 1
ATOM 586 O O . LEU A 1 74 ? -9.978 2.566 21.267 1.00 86.88 74 LEU A O 1
ATOM 590 N N . ALA A 1 75 ? -9.998 0.466 20.463 1.00 88.12 75 ALA A N 1
ATOM 591 C CA . ALA A 1 75 ? -10.836 -0.092 21.523 1.00 88.12 75 ALA A CA 1
ATOM 592 C C . ALA A 1 75 ? -10.152 0.002 22.894 1.00 88.12 75 ALA A C 1
ATOM 594 O O . ALA A 1 75 ? -10.781 0.420 23.868 1.00 88.12 75 ALA A O 1
ATOM 595 N N . GLU A 1 76 ? -8.855 -0.305 22.945 1.00 88.50 76 GLU A N 1
ATOM 596 C CA . GLU A 1 76 ? -8.028 -0.174 24.148 1.00 88.50 76 GLU A CA 1
ATOM 597 C C . GLU A 1 76 ? -7.927 1.284 24.607 1.00 88.50 76 GLU A C 1
ATOM 599 O O . GLU A 1 76 ? -8.174 1.590 25.774 1.00 88.50 76 GLU A O 1
ATOM 604 N N . ARG A 1 77 ? -7.641 2.209 23.685 1.00 87.88 77 ARG A N 1
ATOM 605 C CA . ARG A 1 77 ? -7.471 3.635 23.999 1.00 87.88 77 ARG A CA 1
ATOM 606 C C . ARG A 1 77 ? -8.752 4.301 24.493 1.00 87.88 77 ARG A C 1
ATOM 608 O O . ARG A 1 77 ? -8.703 5.179 25.352 1.00 87.88 77 ARG A O 1
ATOM 615 N N . MET A 1 78 ? -9.889 3.890 23.944 1.00 87.81 78 MET A N 1
ATOM 616 C CA . MET A 1 78 ? -11.211 4.415 24.288 1.00 87.81 78 MET A CA 1
ATOM 617 C C . MET A 1 78 ? -11.880 3.640 25.432 1.00 87.81 78 MET A C 1
ATOM 619 O O . MET A 1 78 ? -12.942 4.051 25.901 1.00 87.81 78 MET A O 1
ATOM 623 N N . ASN A 1 79 ? -11.278 2.531 25.878 1.00 90.25 79 ASN A N 1
ATOM 624 C CA . ASN A 1 79 ? -11.823 1.617 26.881 1.00 90.25 79 ASN A CA 1
ATOM 625 C C . ASN A 1 79 ? -13.274 1.185 26.575 1.00 90.25 79 ASN A C 1
ATOM 627 O O . ASN A 1 79 ? -14.157 1.196 27.437 1.00 90.25 79 ASN A O 1
ATOM 631 N N . ILE A 1 80 ? -13.531 0.831 25.316 1.00 89.62 80 ILE A N 1
ATOM 632 C CA . ILE A 1 80 ? -14.823 0.328 24.829 1.00 89.62 80 ILE A CA 1
ATOM 633 C C . ILE A 1 80 ? -14.625 -1.009 24.125 1.00 89.62 80 ILE A C 1
ATOM 635 O O . ILE A 1 80 ? -13.528 -1.346 23.693 1.00 89.62 80 ILE A O 1
ATOM 639 N N . SER A 1 81 ? -15.697 -1.795 24.004 1.00 90.19 81 SER A N 1
ATOM 640 C CA . SER A 1 81 ? -15.595 -3.093 23.335 1.00 90.19 81 SER A CA 1
ATOM 641 C C . SER A 1 81 ? -15.241 -2.931 21.852 1.00 90.19 81 SER A C 1
ATOM 643 O O . SER A 1 81 ? -15.713 -1.999 21.192 1.00 90.19 81 SER A O 1
ATOM 645 N N . HIS A 1 82 ? -14.461 -3.872 21.316 1.00 87.50 82 HIS A N 1
ATOM 646 C CA . HIS A 1 82 ? -14.099 -3.904 19.897 1.00 87.50 82 HIS A CA 1
ATOM 647 C C . HIS A 1 82 ? -15.340 -3.887 18.982 1.00 87.50 82 HIS A C 1
ATOM 649 O O . HIS A 1 82 ? -15.366 -3.179 17.978 1.00 87.50 82 HIS A O 1
ATOM 655 N N . ASP A 1 83 ? -16.412 -4.582 19.375 1.00 86.81 83 ASP A N 1
ATOM 656 C CA . ASP A 1 83 ? -17.685 -4.591 18.644 1.00 86.81 83 ASP A CA 1
ATOM 657 C C . ASP A 1 83 ? -18.364 -3.215 18.622 1.00 86.81 83 ASP A C 1
ATOM 659 O O . ASP A 1 83 ? -18.941 -2.821 17.607 1.00 86.81 83 ASP A O 1
ATOM 663 N N . SER A 1 84 ? -18.280 -2.456 19.721 1.00 89.12 84 SER A N 1
ATOM 664 C CA . SER A 1 84 ? -18.804 -1.086 19.776 1.00 89.12 84 SER A CA 1
ATOM 665 C C . SER A 1 84 ? -18.030 -0.156 18.849 1.00 89.12 84 SER A C 1
ATOM 667 O O . SER A 1 84 ? -18.647 0.612 18.117 1.00 89.12 84 SER A O 1
ATOM 669 N N . VAL A 1 85 ? -16.697 -0.254 18.835 1.00 89.25 85 VAL A N 1
ATOM 670 C CA . VAL A 1 85 ? -15.853 0.497 17.894 1.00 89.25 85 VAL A CA 1
ATOM 671 C C . VAL A 1 85 ? -16.234 0.158 16.455 1.00 89.25 85 VAL A C 1
ATOM 673 O O . VAL A 1 85 ? -16.465 1.055 15.648 1.00 89.25 85 VAL A O 1
ATOM 676 N N . HIS A 1 86 ? -16.358 -1.131 16.141 1.00 86.62 86 HIS A N 1
ATOM 677 C CA . HIS A 1 86 ? -16.706 -1.591 14.803 1.00 86.62 86 HIS A CA 1
ATOM 678 C C . HIS A 1 86 ? -18.068 -1.059 14.336 1.00 86.62 86 HIS A C 1
ATOM 680 O O . HIS A 1 86 ? -18.178 -0.559 13.217 1.00 86.62 86 HIS A O 1
ATOM 686 N N . SER A 1 87 ? -19.086 -1.098 15.205 1.00 88.94 87 SER A N 1
ATOM 687 C CA . SER A 1 87 ? -20.411 -0.542 14.904 1.00 88.94 87 SER A CA 1
ATOM 688 C C . SER A 1 87 ? -20.372 0.979 14.735 1.00 88.94 87 SER A C 1
ATOM 690 O O . SER A 1 87 ? -20.966 1.498 13.796 1.00 88.94 87 SER A O 1
ATOM 692 N N . ILE A 1 88 ? -19.610 1.717 15.552 1.00 90.38 88 ILE A N 1
ATOM 693 C CA . ILE A 1 88 ? -19.425 3.167 15.356 1.00 90.38 88 ILE A CA 1
ATOM 694 C C . ILE A 1 88 ? -18.820 3.450 13.976 1.00 90.38 88 ILE A C 1
ATOM 696 O O . ILE A 1 88 ? -19.333 4.277 13.221 1.00 90.38 88 ILE A O 1
ATOM 700 N N . ILE A 1 89 ? -17.756 2.737 13.620 1.00 89.06 89 ILE A N 1
ATOM 701 C CA . ILE A 1 89 ? -17.026 2.964 12.376 1.00 89.06 89 ILE A CA 1
ATOM 702 C C . ILE A 1 89 ? -17.881 2.627 11.144 1.00 89.06 89 ILE A C 1
ATOM 704 O O . ILE A 1 89 ? -17.900 3.400 10.184 1.00 89.06 89 ILE A O 1
ATOM 708 N N . GLN A 1 90 ? -18.618 1.514 11.168 1.00 86.94 90 GLN A N 1
ATOM 709 C CA . GLN A 1 90 ? -19.441 1.086 10.034 1.00 86.94 90 GLN A CA 1
ATOM 710 C C . GLN A 1 90 ? -20.809 1.770 9.983 1.00 86.94 90 GLN A C 1
ATOM 712 O O . GLN A 1 90 ? -21.180 2.316 8.946 1.00 86.94 90 GLN A O 1
ATOM 717 N N . ASP A 1 91 ? -21.564 1.749 11.083 1.00 88.62 91 ASP A N 1
ATOM 718 C CA . ASP A 1 91 ? -22.965 2.177 11.096 1.00 88.62 91 ASP A CA 1
ATOM 719 C C . ASP A 1 91 ? -23.112 3.699 11.252 1.00 88.62 91 ASP A C 1
ATOM 721 O O . ASP A 1 91 ? -24.043 4.284 10.693 1.00 88.62 91 ASP A O 1
ATOM 725 N N . HIS A 1 92 ? -22.203 4.358 11.984 1.00 89.62 92 HIS A N 1
ATOM 726 C CA . HIS A 1 92 ? -22.290 5.800 12.252 1.00 89.62 92 HIS A CA 1
ATOM 727 C C . HIS A 1 92 ? -21.368 6.639 11.360 1.00 89.62 92 HIS A C 1
ATOM 729 O O . HIS A 1 92 ? -21.795 7.681 10.861 1.00 89.62 92 HIS A O 1
ATOM 735 N N . LEU A 1 93 ? -20.129 6.190 11.140 1.00 89.69 93 LEU A N 1
ATOM 736 C CA . LEU A 1 93 ? -19.143 6.915 10.331 1.00 89.69 93 LEU A CA 1
ATOM 737 C C . LEU A 1 93 ? -19.121 6.469 8.858 1.00 89.69 93 LEU A C 1
ATOM 739 O O . LEU A 1 93 ? -18.720 7.240 7.988 1.00 89.69 93 LEU A O 1
ATOM 743 N N . GLY A 1 94 ? -19.605 5.262 8.548 1.00 86.81 94 GLY A N 1
ATOM 744 C CA . GLY A 1 94 ? -19.710 4.759 7.175 1.00 86.81 94 GLY A CA 1
ATOM 745 C C . GLY A 1 94 ? -18.384 4.324 6.544 1.00 86.81 94 GLY A C 1
ATOM 746 O O . GLY A 1 94 ? -18.311 4.164 5.320 1.00 86.81 94 GLY A O 1
ATOM 747 N N . TYR A 1 95 ? -17.336 4.126 7.342 1.00 86.50 95 TYR A N 1
ATOM 748 C CA . TYR A 1 95 ? -16.077 3.579 6.848 1.00 86.50 95 TYR A CA 1
ATOM 749 C C . TYR A 1 95 ? -16.230 2.093 6.507 1.00 86.50 95 TYR A C 1
ATOM 751 O O . TYR A 1 95 ? -16.972 1.350 7.156 1.00 86.50 95 TYR A O 1
ATOM 759 N N . ARG A 1 96 ? -15.479 1.630 5.505 1.00 83.25 96 ARG A N 1
ATOM 760 C CA . ARG A 1 96 ? -15.385 0.202 5.172 1.00 83.25 96 ARG A CA 1
ATOM 761 C C . ARG A 1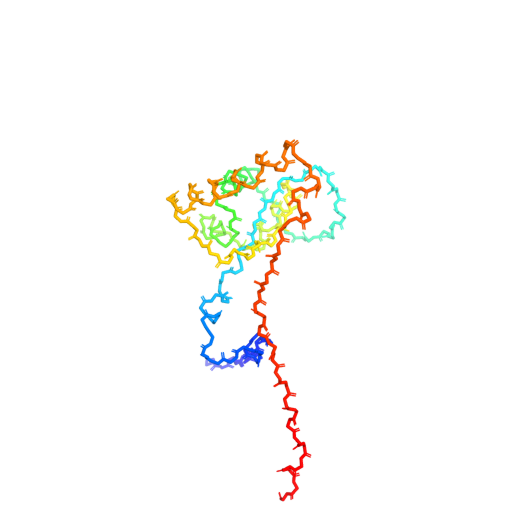 96 ? -14.068 -0.377 5.655 1.00 83.25 96 ARG A C 1
ATOM 763 O O . ARG A 1 96 ? -13.028 0.252 5.507 1.00 83.25 96 ARG A O 1
ATOM 770 N N . LEU A 1 97 ? -14.150 -1.605 6.157 1.00 78.94 97 LEU A N 1
ATOM 771 C CA . LEU A 1 97 ? -12.998 -2.431 6.478 1.00 78.94 97 LEU A CA 1
ATOM 772 C C . LEU A 1 97 ? -12.274 -2.847 5.192 1.00 78.94 97 LEU A C 1
ATOM 774 O O . LEU A 1 97 ? -12.862 -3.496 4.327 1.00 78.94 97 LEU A O 1
ATOM 778 N N . LEU A 1 98 ? -11.008 -2.482 5.085 1.00 75.25 98 LEU A N 1
ATOM 779 C CA . LEU A 1 98 ? -10.081 -2.922 4.057 1.00 75.25 98 LEU A CA 1
ATOM 780 C C . LEU A 1 98 ? -9.080 -3.880 4.698 1.00 75.25 98 LEU A C 1
ATOM 782 O O . LEU A 1 98 ? -8.489 -3.579 5.737 1.00 75.25 98 LEU A O 1
ATOM 786 N N . CYS A 1 99 ? -8.873 -5.036 4.080 1.00 70.31 99 CYS A N 1
ATOM 787 C CA . CYS A 1 99 ? -7.736 -5.875 4.432 1.00 70.31 99 CYS A CA 1
ATOM 788 C C . CYS A 1 99 ? -6.454 -5.140 4.028 1.00 70.31 99 CYS A C 1
ATOM 790 O O . CYS A 1 99 ? -6.392 -4.615 2.916 1.00 70.31 99 CYS A O 1
ATOM 792 N N . ALA A 1 100 ? -5.452 -5.078 4.911 1.00 70.00 100 ALA A N 1
ATOM 793 C CA . ALA A 1 100 ? -4.133 -4.630 4.484 1.00 70.00 100 ALA A CA 1
ATOM 794 C C . ALA A 1 100 ? -3.607 -5.564 3.391 1.00 70.00 100 ALA A C 1
ATOM 796 O O . ALA A 1 100 ? -3.753 -6.786 3.469 1.00 70.00 100 ALA A O 1
ATOM 797 N N . GLU A 1 101 ? -3.003 -4.968 2.371 1.00 74.56 101 GLU A N 1
ATOM 798 C CA . GLU A 1 101 ? -2.270 -5.719 1.365 1.00 74.56 101 GLU A CA 1
ATOM 799 C C . GLU A 1 101 ? -0.946 -6.204 1.955 1.00 74.56 101 GLU A C 1
ATOM 801 O O . GLU A 1 101 ? -0.286 -5.502 2.727 1.00 74.56 101 GLU A O 1
ATOM 806 N N . TRP A 1 102 ? -0.555 -7.419 1.582 1.00 76.19 102 TRP A N 1
ATOM 807 C CA . TRP A 1 102 ? 0.745 -7.963 1.943 1.00 76.19 102 TRP A CA 1
ATOM 808 C C . TRP A 1 102 ? 1.837 -7.188 1.213 1.00 76.19 102 TRP A C 1
ATOM 810 O O . TRP A 1 102 ? 1.928 -7.223 -0.014 1.00 76.19 102 TRP A O 1
ATOM 820 N N . ILE A 1 103 ? 2.695 -6.511 1.972 1.00 77.94 103 ILE A N 1
ATOM 821 C CA . ILE A 1 103 ? 3.872 -5.838 1.426 1.00 77.94 103 ILE A CA 1
ATOM 822 C C . ILE A 1 103 ? 5.063 -6.784 1.583 1.00 77.94 103 ILE A C 1
ATOM 824 O O . ILE A 1 103 ? 5.513 -7.037 2.697 1.00 77.94 103 ILE A O 1
ATOM 828 N N . LEU A 1 104 ? 5.597 -7.281 0.461 1.00 79.56 104 LEU A N 1
ATOM 829 C CA . LEU A 1 104 ? 6.705 -8.251 0.433 1.00 79.56 104 LEU A CA 1
ATOM 830 C C . LEU A 1 104 ? 7.966 -7.750 1.160 1.00 79.56 104 LEU A C 1
ATOM 832 O O . LEU A 1 104 ? 8.720 -8.541 1.724 1.00 79.56 104 LEU A O 1
ATOM 836 N N . LYS A 1 105 ? 8.219 -6.435 1.141 1.00 84.25 105 LYS A N 1
ATOM 837 C CA . LYS A 1 105 ? 9.387 -5.831 1.789 1.00 84.25 105 LYS A CA 1
ATOM 838 C C . LYS A 1 105 ? 9.121 -4.397 2.228 1.00 84.25 105 LYS A C 1
ATOM 840 O O . LYS A 1 105 ? 8.705 -3.561 1.428 1.00 84.25 105 LYS A O 1
ATOM 845 N N . LEU A 1 106 ? 9.465 -4.085 3.477 1.00 88.50 106 LEU A N 1
ATOM 846 C CA . LEU A 1 106 ? 9.501 -2.706 3.955 1.00 88.50 106 LEU A CA 1
ATOM 847 C C . LEU A 1 106 ? 10.779 -2.024 3.449 1.00 88.50 106 LEU A C 1
ATOM 849 O O . LEU A 1 106 ? 11.884 -2.336 3.894 1.00 88.50 106 LEU A O 1
ATOM 853 N N . LEU A 1 107 ? 10.631 -1.108 2.492 1.00 89.19 107 LEU A N 1
ATOM 854 C CA . LEU A 1 107 ? 11.758 -0.374 1.917 1.00 89.19 107 LEU A CA 1
ATOM 855 C C . LEU A 1 107 ? 12.155 0.814 2.796 1.00 89.19 107 LEU A C 1
ATOM 857 O O . LEU A 1 107 ? 11.306 1.610 3.210 1.00 89.19 107 LEU A O 1
ATOM 861 N N . ASN A 1 108 ? 13.460 0.978 3.013 1.00 93.62 108 ASN A N 1
ATOM 862 C CA . ASN A 1 108 ? 13.999 2.192 3.622 1.00 93.62 108 ASN A CA 1
ATOM 863 C C . ASN A 1 108 ? 14.018 3.364 2.616 1.00 93.62 108 ASN A C 1
ATOM 865 O O . ASN A 1 108 ? 13.769 3.190 1.422 1.00 93.62 108 ASN A O 1
ATOM 869 N N . GLY A 1 109 ? 14.306 4.580 3.093 1.00 95.12 109 GLY A N 1
ATOM 870 C CA . GLY A 1 109 ? 14.297 5.779 2.245 1.00 95.12 109 GLY A CA 1
ATOM 871 C C . GLY A 1 109 ? 15.251 5.699 1.048 1.00 95.12 109 GLY A C 1
ATOM 872 O O . GLY A 1 109 ? 14.883 6.101 -0.049 1.00 95.12 109 GLY A O 1
ATOM 873 N N . HIS A 1 110 ? 16.440 5.121 1.232 1.00 95.38 110 HIS A N 1
ATOM 874 C CA . HIS A 1 110 ? 17.421 4.962 0.158 1.00 95.38 110 HIS A CA 1
ATOM 875 C C . HIS A 1 110 ? 16.946 3.966 -0.908 1.00 95.38 110 HIS A C 1
ATOM 877 O O . HIS A 1 110 ? 16.935 4.298 -2.088 1.00 95.38 110 HIS A O 1
ATOM 883 N N . GLN A 1 111 ? 16.441 2.804 -0.489 1.00 93.50 111 GLN A N 1
ATOM 884 C CA . GLN A 1 111 ? 15.880 1.784 -1.380 1.00 93.50 111 GLN A CA 1
ATOM 885 C C . GLN A 1 111 ? 14.683 2.307 -2.179 1.00 93.50 111 GLN A C 1
ATOM 887 O O . GLN A 1 111 ? 14.489 1.915 -3.326 1.00 93.50 111 GLN A O 1
ATOM 892 N N . LYS A 1 112 ? 13.878 3.210 -1.601 1.00 94.38 112 LYS A N 1
ATOM 893 C CA . LYS A 1 112 ? 12.800 3.889 -2.336 1.00 94.38 112 LYS A CA 1
ATOM 894 C C . LYS A 1 112 ? 13.353 4.780 -3.443 1.00 94.38 112 LYS A C 1
ATOM 896 O O . LYS A 1 112 ? 12.828 4.748 -4.549 1.00 94.38 112 LYS A O 1
ATOM 901 N N . THR A 1 113 ? 14.411 5.538 -3.164 1.00 97.25 113 THR A N 1
ATOM 902 C CA . THR A 1 113 ? 15.077 6.370 -4.175 1.00 97.25 113 THR A CA 1
ATOM 903 C C . THR A 1 113 ? 15.686 5.519 -5.285 1.00 97.25 113 THR A C 1
ATOM 905 O O . THR A 1 113 ? 15.500 5.835 -6.456 1.00 97.25 113 THR A O 1
ATOM 908 N N . GLU A 1 114 ? 16.361 4.420 -4.942 1.00 96.69 114 GLU A N 1
ATOM 909 C CA . GLU A 1 114 ? 16.910 3.483 -5.929 1.00 96.69 114 GLU A CA 1
ATOM 910 C C . GLU A 1 114 ? 15.805 2.846 -6.777 1.00 96.69 114 GLU A C 1
ATOM 912 O O . GLU A 1 114 ? 15.895 2.837 -8.002 1.00 96.69 114 GLU A O 1
ATOM 917 N N . SER A 1 115 ? 14.727 2.378 -6.141 1.00 94.81 115 SER A N 1
ATOM 918 C CA . SER A 1 115 ? 13.568 1.809 -6.831 1.00 94.81 115 SER A CA 1
ATOM 919 C C . SER A 1 115 ? 12.904 2.824 -7.764 1.00 94.81 115 SER A C 1
ATOM 921 O O . SER A 1 115 ? 12.558 2.475 -8.890 1.00 94.81 115 SER A O 1
ATOM 923 N N . PHE A 1 116 ? 12.768 4.081 -7.335 1.00 97.06 116 PHE A N 1
ATOM 924 C CA . PHE A 1 116 ? 12.236 5.154 -8.170 1.00 97.06 116 PHE A CA 1
ATOM 925 C C . PHE A 1 116 ? 13.155 5.463 -9.359 1.00 97.06 116 PHE A C 1
ATOM 927 O O . PHE A 1 116 ? 12.680 5.586 -10.485 1.00 97.06 116 PHE A O 1
ATOM 934 N N . GLY A 1 117 ? 14.471 5.525 -9.136 1.00 97.69 117 GLY A N 1
ATOM 935 C CA . GLY A 1 117 ? 15.455 5.703 -10.205 1.00 97.69 117 GLY A CA 1
ATOM 936 C C . GLY A 1 117 ? 15.419 4.565 -11.229 1.00 97.69 117 GLY A C 1
ATOM 937 O O . GLY A 1 117 ? 15.385 4.818 -12.430 1.00 97.69 117 GLY A O 1
ATOM 938 N N . ALA A 1 118 ? 15.340 3.316 -10.766 1.00 95.50 118 ALA A N 1
ATOM 939 C CA . ALA A 1 118 ? 15.193 2.153 -11.638 1.00 95.50 118 ALA A CA 1
ATOM 940 C C . ALA A 1 118 ? 13.893 2.208 -12.458 1.00 95.50 118 ALA A C 1
ATOM 942 O O . ALA A 1 118 ? 13.912 1.932 -13.654 1.00 95.50 118 ALA A O 1
ATOM 943 N N . ALA A 1 119 ? 12.778 2.627 -11.849 1.00 97.00 119 ALA A N 1
ATOM 944 C CA . ALA A 1 119 ? 11.517 2.802 -12.565 1.00 97.00 119 ALA A CA 1
ATOM 945 C C . ALA A 1 119 ? 11.618 3.886 -13.652 1.00 97.00 119 ALA A C 1
ATOM 947 O O . ALA A 1 119 ? 11.136 3.682 -14.764 1.00 97.00 119 ALA A O 1
ATOM 948 N N . LEU A 1 120 ? 12.286 5.010 -13.369 1.00 97.62 120 LEU A N 1
ATOM 949 C CA . LEU A 1 120 ? 12.513 6.067 -14.361 1.00 97.62 120 LEU A CA 1
ATOM 950 C C . LEU A 1 120 ? 13.351 5.590 -15.550 1.00 97.62 120 LEU A C 1
ATOM 952 O O . LEU A 1 120 ? 13.046 5.959 -16.683 1.00 97.62 120 LEU A O 1
ATOM 956 N N . ASN A 1 121 ? 14.350 4.738 -15.309 1.00 96.00 121 ASN A N 1
ATOM 957 C CA . ASN A 1 121 ? 15.178 4.168 -16.373 1.00 96.00 121 ASN A CA 1
ATOM 958 C C . ASN A 1 121 ? 14.374 3.325 -17.372 1.00 96.00 121 ASN A C 1
ATOM 960 O O . ASN A 1 121 ? 14.810 3.183 -18.507 1.00 96.00 121 ASN A O 1
ATOM 964 N N . HIS A 1 122 ? 13.214 2.791 -16.981 1.00 95.06 122 HIS A N 1
ATOM 965 C CA . HIS A 1 122 ? 12.310 2.085 -17.895 1.00 95.06 122 HIS A CA 1
ATOM 966 C C . HIS A 1 122 ? 11.189 2.988 -18.424 1.00 95.06 122 HIS A C 1
ATOM 968 O O . HIS A 1 122 ? 10.791 2.871 -19.580 1.00 95.06 122 HIS A O 1
ATOM 974 N N . LEU A 1 123 ? 10.691 3.920 -17.605 1.00 97.44 123 LEU A N 1
ATOM 975 C CA . LEU A 1 123 ? 9.588 4.804 -17.979 1.00 97.44 123 LEU A CA 1
ATOM 976 C C . LEU A 1 123 ? 9.980 5.809 -19.071 1.00 97.44 123 LEU A C 1
ATOM 978 O O . LEU A 1 123 ? 9.166 6.104 -19.942 1.00 97.44 123 LEU A O 1
ATOM 982 N N . ILE A 1 124 ? 11.203 6.349 -19.023 1.00 97.44 124 ILE A N 1
ATOM 983 C CA . ILE A 1 124 ? 11.665 7.358 -19.989 1.00 97.44 124 ILE A CA 1
ATOM 984 C C . ILE A 1 124 ? 11.806 6.765 -21.403 1.00 97.44 124 ILE A C 1
ATOM 986 O O . ILE A 1 124 ? 11.230 7.349 -22.321 1.00 97.44 124 ILE A O 1
ATOM 990 N N . 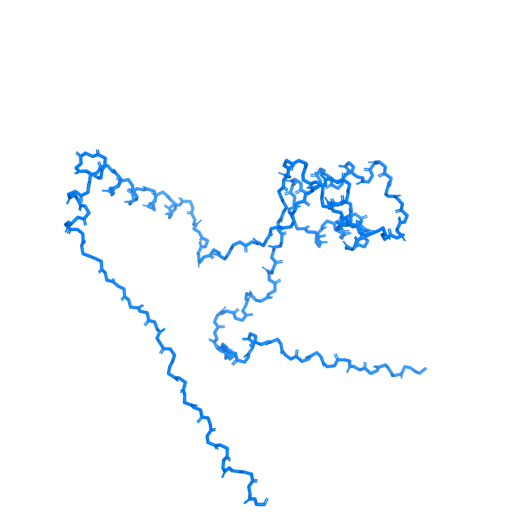PRO A 1 125 ? 12.494 5.624 -21.618 1.00 96.50 125 PRO A N 1
ATOM 991 C CA . PRO A 1 125 ? 12.525 4.977 -22.931 1.00 96.50 125 PRO A CA 1
ATOM 992 C C . PRO A 1 125 ? 11.130 4.591 -23.418 1.00 96.50 125 PRO A C 1
ATOM 994 O O . PRO A 1 125 ? 10.767 4.927 -24.540 1.00 96.50 125 PRO A O 1
ATOM 997 N N . TYR A 1 126 ? 10.296 4.014 -22.546 1.00 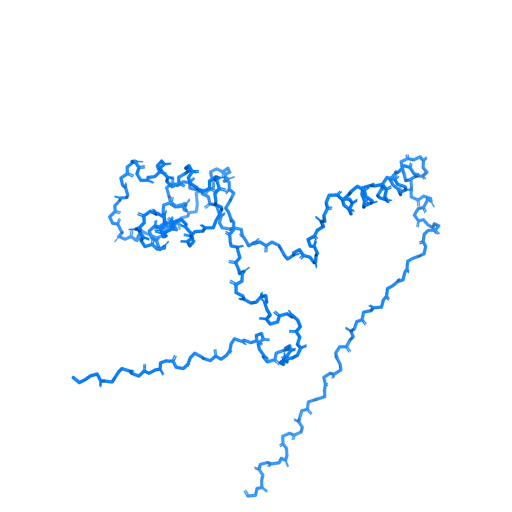96.88 126 TYR A N 1
ATOM 998 C CA . TYR A 1 126 ? 8.915 3.679 -22.895 1.00 96.88 126 TYR A CA 1
ATOM 999 C C . TYR A 1 126 ? 8.103 4.901 -23.354 1.00 96.88 126 TYR A C 1
ATOM 1001 O O . TYR A 1 1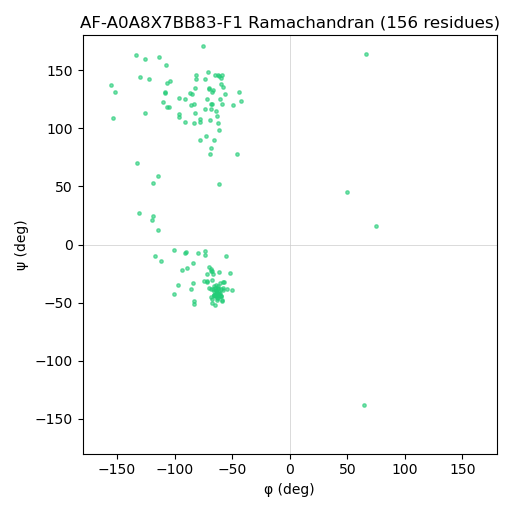26 ? 7.315 4.808 -24.288 1.00 96.88 126 TYR A O 1
ATOM 1009 N N . HIS A 1 127 ? 8.307 6.075 -22.750 1.00 97.31 127 HIS A N 1
ATOM 1010 C CA . HIS A 1 127 ? 7.650 7.302 -23.203 1.00 97.31 127 HIS A CA 1
ATOM 1011 C C . HIS A 1 127 ? 8.069 7.725 -24.621 1.00 97.31 127 HIS A C 1
ATOM 1013 O O . HIS A 1 127 ? 7.248 8.269 -25.358 1.00 97.31 127 HIS A O 1
ATOM 1019 N N . ASN A 1 128 ? 9.330 7.497 -24.992 1.00 97.00 128 ASN A N 1
ATOM 1020 C CA . ASN A 1 128 ? 9.886 7.931 -26.273 1.00 97.00 128 ASN A CA 1
ATOM 1021 C C . ASN A 1 128 ? 9.634 6.924 -27.405 1.00 97.00 128 ASN A C 1
ATOM 1023 O O . ASN A 1 128 ? 9.391 7.329 -28.538 1.00 97.00 128 ASN A O 1
ATOM 1027 N N . GLU A 1 129 ? 9.720 5.632 -27.097 1.00 96.25 129 GLU A N 1
ATOM 1028 C CA . GLU A 1 129 ? 9.751 4.532 -28.070 1.00 96.25 129 GLU A CA 1
ATOM 1029 C C . GLU A 1 129 ? 8.477 3.672 -28.024 1.00 96.25 129 GLU A C 1
ATOM 1031 O O . GLU A 1 129 ? 8.190 2.929 -28.959 1.00 96.25 129 GLU A O 1
ATOM 1036 N N . GLY A 1 130 ? 7.662 3.803 -26.973 1.00 95.44 130 GLY A N 1
ATOM 1037 C CA . GLY A 1 130 ? 6.410 3.068 -26.827 1.00 95.44 130 GLY A CA 1
ATOM 1038 C C . GLY A 1 130 ? 6.622 1.560 -26.708 1.00 95.44 130 GLY A C 1
ATOM 1039 O O . GLY A 1 130 ? 7.523 1.092 -26.010 1.00 95.44 130 GLY A O 1
ATOM 1040 N N . ASP A 1 131 ? 5.767 0.795 -27.385 1.00 96.19 131 ASP A N 1
ATOM 1041 C CA . ASP A 1 131 ? 5.775 -0.669 -27.316 1.00 96.19 131 ASP A CA 1
ATOM 1042 C C . ASP A 1 131 ? 7.015 -1.296 -27.974 1.00 96.19 131 ASP A C 1
ATOM 1044 O O . ASP A 1 131 ? 7.391 -2.406 -27.597 1.00 96.19 131 ASP A O 1
ATOM 1048 N N . ASP A 1 132 ? 7.688 -0.592 -28.894 1.00 96.75 132 ASP A N 1
ATOM 1049 C CA . ASP A 1 132 ? 8.904 -1.093 -29.550 1.00 96.75 132 ASP A CA 1
ATOM 1050 C C . ASP A 1 132 ? 10.011 -1.379 -28.519 1.00 96.75 132 ASP A C 1
ATOM 1052 O O . ASP A 1 132 ? 10.658 -2.423 -28.581 1.00 96.75 132 ASP A O 1
ATOM 1056 N N . PHE A 1 133 ? 10.139 -0.533 -27.490 1.00 95.88 133 PHE A N 1
ATOM 1057 C CA . PHE A 1 133 ? 11.052 -0.751 -26.362 1.00 95.88 133 PHE A CA 1
ATOM 1058 C C . PHE A 1 133 ? 10.716 -2.023 -25.567 1.00 95.88 133 PHE A C 1
ATOM 1060 O O . PHE A 1 133 ? 11.610 -2.746 -25.128 1.00 95.88 133 PHE A O 1
ATOM 1067 N N . LEU A 1 134 ? 9.426 -2.332 -25.383 1.00 95.56 134 LEU A N 1
ATOM 1068 C CA . LEU A 1 134 ? 9.011 -3.517 -24.626 1.00 95.56 134 LEU A CA 1
ATOM 1069 C C . LEU A 1 134 ? 9.377 -4.819 -25.348 1.00 95.56 134 LEU A C 1
ATOM 1071 O O . LEU A 1 134 ? 9.648 -5.817 -24.682 1.00 95.56 134 LEU A O 1
ATOM 1075 N N . LEU A 1 135 ? 9.415 -4.813 -26.685 1.00 95.94 135 LEU A N 1
ATOM 1076 C CA . LEU A 1 135 ? 9.801 -5.979 -27.488 1.00 95.94 135 LEU A CA 1
ATOM 1077 C C . LEU A 1 135 ? 11.284 -6.344 -27.340 1.00 95.94 135 LEU A C 1
ATOM 1079 O O . LEU A 1 135 ? 11.658 -7.488 -27.600 1.00 95.94 135 LEU A O 1
ATOM 1083 N N . GLU A 1 136 ? 12.121 -5.402 -26.907 1.00 94.69 136 GLU A N 1
ATOM 1084 C CA . GLU A 1 136 ? 13.548 -5.631 -26.672 1.00 94.69 136 GLU A CA 1
ATOM 1085 C C . GLU A 1 136 ? 13.838 -6.221 -25.281 1.00 94.69 136 GLU A C 1
ATOM 1087 O O . GLU A 1 136 ? 14.922 -6.762 -25.043 1.00 94.69 136 GLU A O 1
ATOM 1092 N N . ILE A 1 137 ? 12.877 -6.156 -24.354 1.00 94.81 137 ILE A N 1
ATOM 1093 C CA . ILE A 1 137 ? 13.050 -6.643 -22.985 1.00 94.81 137 ILE A CA 1
ATOM 1094 C C . ILE A 1 137 ? 12.735 -8.139 -22.915 1.00 94.81 137 ILE A C 1
ATOM 1096 O O . ILE A 1 137 ? 11.602 -8.574 -23.112 1.00 94.81 137 ILE A O 1
ATOM 1100 N N . VAL A 1 138 ? 13.728 -8.932 -22.511 1.00 95.06 138 VAL A N 1
ATOM 1101 C CA . VAL A 1 138 ? 13.547 -10.340 -22.135 1.00 95.06 138 VAL A CA 1
ATOM 1102 C C . VAL A 1 138 ? 13.654 -10.465 -20.616 1.00 95.06 138 VAL A C 1
ATOM 1104 O O . VAL A 1 138 ? 14.698 -10.158 -20.040 1.00 95.06 138 VAL A O 1
ATOM 1107 N N . THR A 1 139 ? 12.586 -10.920 -19.958 1.00 95.75 139 THR A N 1
ATOM 1108 C CA . THR A 1 139 ? 12.564 -11.191 -18.512 1.00 95.75 139 THR A CA 1
ATOM 1109 C C . THR A 1 139 ? 12.557 -12.692 -18.227 1.00 95.75 139 THR A C 1
ATOM 1111 O O . THR A 1 139 ? 12.116 -13.499 -19.044 1.00 95.75 139 THR A O 1
ATOM 1114 N N . GLY A 1 140 ? 13.055 -13.075 -17.053 1.00 96.06 140 GLY A N 1
ATOM 1115 C CA . GLY A 1 140 ? 12.974 -14.441 -16.548 1.00 96.06 140 GLY A CA 1
ATOM 1116 C C . GLY A 1 140 ? 13.058 -14.451 -15.027 1.00 96.06 140 GLY A C 1
ATOM 1117 O O . GLY A 1 140 ? 13.859 -13.713 -14.450 1.00 96.06 140 GLY A O 1
ATOM 1118 N N . ASP A 1 141 ? 12.223 -15.264 -14.390 1.00 95.81 141 ASP A N 1
ATOM 1119 C CA . ASP A 1 141 ? 12.229 -15.517 -12.955 1.00 95.81 141 ASP A CA 1
ATOM 1120 C C . ASP A 1 141 ? 12.126 -17.021 -12.663 1.00 95.81 141 ASP A C 1
ATOM 1122 O O . ASP A 1 141 ? 11.784 -17.835 -13.523 1.00 95.81 141 ASP A O 1
ATOM 1126 N N . GLU A 1 142 ? 12.472 -17.399 -11.436 1.00 95.69 142 GLU A N 1
ATOM 1127 C CA . GLU A 1 142 ? 12.322 -18.765 -10.950 1.00 95.69 142 GLU A CA 1
ATOM 1128 C C . GLU A 1 142 ? 11.217 -18.786 -9.897 1.00 95.69 142 GLU A C 1
ATOM 1130 O O . GLU A 1 142 ? 11.283 -18.089 -8.883 1.00 95.69 142 GLU A O 1
ATOM 1135 N N . SER A 1 143 ? 10.194 -19.604 -10.135 1.00 93.50 143 SER A N 1
ATOM 1136 C CA . SER A 1 143 ? 9.098 -19.822 -9.193 1.00 93.50 143 SER A CA 1
ATOM 1137 C C . SER A 1 143 ? 9.199 -21.211 -8.566 1.00 93.50 143 SER A C 1
ATOM 1139 O O . SER A 1 143 ? 9.335 -22.219 -9.261 1.00 93.50 143 SER A O 1
ATOM 1141 N N . TRP A 1 144 ? 9.093 -21.280 -7.238 1.00 92.94 144 TRP A N 1
ATOM 1142 C CA . TRP A 1 144 ? 9.080 -22.549 -6.511 1.00 92.94 144 TRP A CA 1
ATOM 1143 C C . TRP A 1 144 ? 7.761 -23.292 -6.742 1.00 92.94 144 TRP A C 1
ATOM 1145 O O . TRP A 1 144 ? 6.685 -22.768 -6.460 1.00 92.94 144 TRP A O 1
ATOM 1155 N N . CYS A 1 145 ? 7.843 -24.539 -7.209 1.00 88.69 145 CYS A N 1
ATOM 1156 C CA . CYS A 1 145 ? 6.694 -25.434 -7.328 1.00 88.69 145 CYS A CA 1
ATOM 1157 C C . CYS A 1 145 ? 6.741 -26.477 -6.209 1.00 88.69 145 CYS A C 1
ATOM 1159 O O . CYS A 1 145 ? 7.675 -27.276 -6.139 1.00 88.69 145 CYS A O 1
ATOM 1161 N N . HIS A 1 146 ? 5.728 -26.488 -5.342 1.00 86.81 146 HIS A N 1
ATOM 1162 C CA . HIS A 1 146 ? 5.604 -27.532 -4.330 1.00 86.81 146 HIS A CA 1
ATOM 1163 C C . HIS A 1 146 ? 5.159 -28.846 -4.987 1.00 86.81 146 HIS A C 1
ATOM 1165 O O . HIS A 1 146 ? 4.052 -28.937 -5.523 1.00 86.81 146 HIS A O 1
ATOM 1171 N N . HIS A 1 147 ? 6.005 -29.874 -4.933 1.00 82.50 147 HIS A N 1
ATOM 1172 C CA . HIS A 1 147 ? 5.624 -31.224 -5.333 1.00 82.50 147 HIS A CA 1
ATOM 1173 C C . HIS A 1 147 ? 4.909 -31.907 -4.164 1.00 82.50 147 HIS A C 1
ATOM 1175 O O . HIS A 1 147 ? 5.535 -32.281 -3.177 1.00 82.50 147 HIS A O 1
ATOM 1181 N N . TYR A 1 148 ? 3.583 -32.022 -4.256 1.00 84.19 148 TYR A N 1
ATOM 1182 C CA . TYR A 1 148 ? 2.785 -32.734 -3.263 1.00 84.19 148 TYR A CA 1
ATOM 1183 C C . TYR A 1 148 ? 2.808 -34.237 -3.549 1.00 84.19 148 TYR A C 1
ATOM 1185 O O . TYR A 1 148 ? 2.241 -34.685 -4.547 1.00 84.19 148 TYR A O 1
ATOM 1193 N N . GLU A 1 149 ? 3.431 -35.009 -2.660 1.00 79.19 149 GLU A N 1
ATOM 1194 C CA . GLU A 1 149 ? 3.334 -36.466 -2.654 1.00 79.19 149 GLU A CA 1
ATOM 1195 C C . GLU A 1 149 ? 2.248 -36.883 -1.645 1.00 79.19 149 GLU A C 1
ATOM 1197 O O . GLU A 1 149 ? 2.426 -36.693 -0.440 1.00 79.19 149 GLU A O 1
ATOM 1202 N N . PRO A 1 150 ? 1.083 -37.388 -2.094 1.00 78.75 150 PRO A N 1
ATOM 1203 C CA . PRO A 1 150 ? 0.033 -37.803 -1.177 1.00 78.75 150 PRO A CA 1
ATOM 1204 C C . PRO A 1 150 ? 0.471 -39.034 -0.385 1.00 78.75 150 PRO A C 1
ATOM 1206 O O . PRO A 1 150 ? 0.873 -40.047 -0.961 1.00 78.75 150 PRO A O 1
ATOM 1209 N N . GLU A 1 151 ? 0.300 -38.992 0.934 1.00 71.38 151 GLU A N 1
ATOM 1210 C CA . GLU A 1 151 ? 0.501 -40.163 1.781 1.00 71.38 151 GLU A CA 1
ATOM 1211 C C . GLU A 1 151 ? -0.431 -41.307 1.347 1.00 71.38 151 GLU A C 1
ATOM 1213 O O . GLU A 1 151 ? -1.665 -41.201 1.339 1.00 71.38 151 GLU A O 1
ATOM 1218 N N . THR A 1 152 ? 0.154 -42.451 0.987 1.00 64.81 152 THR A N 1
ATOM 1219 C CA . THR A 1 152 ? -0.607 -43.680 0.757 1.00 64.81 152 THR A CA 1
ATOM 1220 C C . THR A 1 152 ? -1.285 -44.120 2.055 1.00 64.81 152 THR A C 1
ATOM 1222 O O . THR A 1 152 ? -0.631 -44.615 2.970 1.00 64.81 152 THR A O 1
ATOM 1225 N N . ARG A 1 153 ? -2.622 -44.018 2.098 1.00 57.81 153 ARG A N 1
ATOM 1226 C CA . ARG A 1 153 ? -3.533 -44.542 3.142 1.00 57.81 153 ARG A CA 1
ATOM 1227 C C . ARG A 1 153 ? -3.495 -46.081 3.292 1.00 57.81 153 ARG A C 1
ATOM 1229 O O . ARG A 1 153 ? -4.529 -46.740 3.220 1.00 57.81 153 ARG A O 1
ATOM 1236 N N . ARG A 1 154 ? -2.322 -46.699 3.455 1.00 59.59 154 ARG A N 1
ATOM 1237 C CA . ARG A 1 154 ? -2.163 -48.162 3.590 1.00 59.59 154 ARG A CA 1
ATOM 1238 C C . ARG A 1 154 ? -1.300 -48.609 4.774 1.00 59.59 154 ARG A C 1
ATOM 1240 O O . ARG A 1 154 ? -0.764 -49.708 4.738 1.00 59.59 154 ARG A O 1
ATOM 1247 N N . GLN A 1 155 ? -1.222 -47.818 5.844 1.00 53.41 155 GLN A N 1
ATOM 1248 C CA . GLN A 1 155 ? -0.529 -48.229 7.078 1.00 53.41 155 GLN A CA 1
ATOM 1249 C C . GLN A 1 155 ? -1.414 -48.272 8.338 1.00 53.41 155 GLN A C 1
ATOM 1251 O O . GLN A 1 155 ? -0.892 -48.299 9.439 1.00 53.41 155 GLN A O 1
ATOM 1256 N N . ASN A 1 156 ? -2.744 -48.367 8.196 1.00 53.62 156 ASN A N 1
ATOM 1257 C CA . ASN A 1 156 ? -3.661 -48.625 9.322 1.00 53.62 156 ASN A CA 1
ATOM 1258 C C . ASN A 1 156 ? -4.446 -49.935 9.122 1.00 53.62 156 ASN A C 1
ATOM 1260 O O . ASN A 1 156 ? -5.674 -49.952 9.133 1.00 53.62 156 ASN A O 1
ATOM 1264 N N . LEU A 1 157 ? -3.727 -51.028 8.862 1.00 47.78 157 LEU A N 1
ATOM 1265 C CA . LEU A 1 157 ? -4.254 -52.397 8.886 1.00 47.78 157 LEU A CA 1
ATOM 1266 C C . LEU A 1 157 ? -3.278 -53.271 9.683 1.00 47.78 157 LEU A C 1
ATOM 1268 O O . LEU A 1 157 ? -2.558 -54.083 9.104 1.00 47.78 157 LEU A O 1
ATOM 1272 N N . GLN A 1 158 ? -3.224 -53.067 10.999 1.00 44.47 158 GLN A N 1
ATOM 1273 C CA . GLN A 1 158 ? -2.683 -54.050 11.934 1.00 44.47 158 GLN A CA 1
ATOM 1274 C C . GLN A 1 158 ? -3.343 -53.920 13.301 1.00 44.47 158 GLN A C 1
ATOM 1276 O O . GLN A 1 158 ? -3.561 -52.767 13.730 1.00 44.47 158 GLN A O 1
#